Protein AF-V7B3C8-F1 (afdb_monomer_lite)

Sequence (127 aa):
MIVEQKEKAIKWHSDATLFNHFKATLDATELNHFKKKIKAKKIMTKLHKSVLIVLALFALFSQTYGEIKFCPKDMVFDGQCPLGTSGMSCFREFLARLGASAMPMNCRCNNAGSNKRKCTCQVVCSE

Radius of gyration: 32.68 Å; chains: 1; bounding box: 68×42×79 Å

Foldseek 3Di:
DPPDDPPPPPDDDDDPVVVVVVVVVDDPVVVVVVVVVVVVVVVVVVVVVVVVVVVVVVVVVVVVDDDFDWDKDKDKDFAAQDPPPFFPVVVVVCCVVPNCQQVWAPWGWDDPDDRMIMIITTTGDDD

Organism: Phaseolus vulgaris (NCBI:txid3885)

pLDDT: mean 74.6, std 19.35, range [34.41, 96.0]

Secondary structure (DSSP, 8-state):
--SS-SS--S---S-HHHHHHHTTSS-HHHHHHHHHHHHHHHHHHHHHHHHHHHHHHHHHHHHH-----EEEEEEEEES-PPTT-TTHHHHHHHHHHH-GGG--EEEEEEE-STTEEEEEEEEEPP-

Structure (mmCIF, N/CA/C/O backbone):
data_AF-V7B3C8-F1
#
_entry.id   AF-V7B3C8-F1
#
loop_
_atom_site.group_PDB
_atom_site.id
_atom_site.type_symbol
_atom_site.label_atom_id
_atom_site.label_alt_id
_atom_site.label_comp_id
_atom_site.label_asym_id
_atom_site.label_entity_id
_atom_site.label_seq_id
_atom_site.pdbx_PDB_ins_code
_atom_site.Cartn_x
_atom_site.Cartn_y
_atom_site.Cartn_z
_atom_site.occupancy
_atom_site.B_iso_or_equiv
_atom_site.auth_seq_id
_atom_site.auth_comp_id
_atom_site.auth_asym_id
_atom_site.auth_atom_id
_atom_site.pdbx_PDB_model_num
ATOM 1 N N . MET A 1 1 ? 50.050 1.882 -50.204 1.00 42.00 1 MET A N 1
ATOM 2 C CA . MET A 1 1 ? 48.993 1.068 -50.853 1.00 42.00 1 MET A CA 1
ATOM 3 C C . MET A 1 1 ? 47.982 0.564 -49.818 1.00 42.00 1 MET A C 1
ATOM 5 O O . MET A 1 1 ? 47.804 -0.632 -49.651 1.00 42.00 1 MET A O 1
ATOM 9 N N . ILE A 1 2 ? 47.340 1.477 -49.081 1.00 39.47 2 ILE A N 1
ATOM 10 C CA . ILE A 1 2 ? 46.319 1.169 -48.058 1.00 39.47 2 ILE A CA 1
ATOM 11 C C . ILE A 1 2 ? 45.174 2.179 -48.232 1.00 39.47 2 ILE A C 1
ATOM 13 O O . ILE A 1 2 ? 44.802 2.874 -47.301 1.00 39.47 2 ILE A O 1
ATOM 17 N N . VAL A 1 3 ? 44.681 2.358 -49.459 1.00 41.72 3 VAL A N 1
ATOM 18 C CA . VAL A 1 3 ? 43.515 3.208 -49.754 1.00 41.72 3 VAL A CA 1
ATOM 19 C C . VAL A 1 3 ? 42.853 2.684 -51.033 1.00 41.72 3 VAL A C 1
ATOM 21 O O . VAL A 1 3 ? 42.980 3.332 -52.052 1.00 41.72 3 VAL A O 1
ATOM 24 N N . GLU A 1 4 ? 42.232 1.491 -51.032 1.00 42.66 4 GLU A N 1
ATOM 25 C CA . GLU A 1 4 ? 41.241 1.155 -52.090 1.00 42.66 4 GLU A CA 1
ATOM 26 C C . GLU A 1 4 ? 40.403 -0.129 -51.881 1.00 42.66 4 GLU A C 1
ATOM 28 O O . GLU A 1 4 ? 40.109 -0.837 -52.835 1.00 42.66 4 GLU A O 1
ATOM 33 N N . GLN A 1 5 ? 40.004 -0.514 -50.662 1.00 38.25 5 GLN A N 1
ATOM 34 C CA . GLN A 1 5 ? 39.135 -1.710 -50.510 1.00 38.25 5 GLN A CA 1
ATOM 35 C C . GLN A 1 5 ? 37.969 -1.538 -49.526 1.00 38.25 5 GLN A C 1
ATOM 37 O O . GLN A 1 5 ? 37.446 -2.514 -48.995 1.00 38.25 5 GLN A O 1
ATOM 42 N N . LYS A 1 6 ? 37.524 -0.299 -49.268 1.00 42.22 6 LYS A N 1
ATOM 43 C CA . LYS A 1 6 ? 36.424 -0.021 -48.321 1.00 42.22 6 LYS A CA 1
ATOM 44 C C . LYS A 1 6 ? 35.031 0.149 -48.941 1.00 42.22 6 LYS A C 1
ATOM 46 O O . LYS A 1 6 ? 34.087 0.368 -48.192 1.00 42.22 6 LYS A O 1
ATOM 51 N N . GLU A 1 7 ? 34.857 -0.040 -50.250 1.00 37.09 7 GLU A N 1
ATOM 52 C CA . GLU A 1 7 ? 33.599 0.338 -50.927 1.00 37.09 7 GLU A CA 1
ATOM 53 C C . GLU A 1 7 ? 32.792 -0.787 -51.598 1.00 37.09 7 GLU A C 1
ATOM 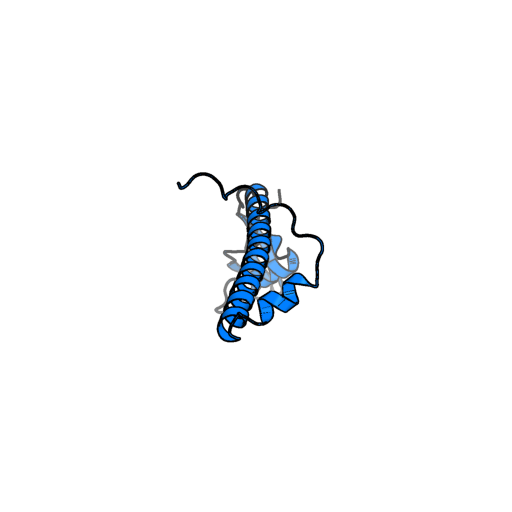55 O O . GLU A 1 7 ? 31.843 -0.512 -52.323 1.00 37.09 7 GLU A O 1
ATOM 60 N N . LYS A 1 8 ? 33.069 -2.068 -51.321 1.00 39.53 8 LYS A N 1
ATOM 61 C CA . LYS A 1 8 ? 32.274 -3.189 -51.883 1.00 39.53 8 LYS A CA 1
ATOM 62 C C . LYS A 1 8 ? 31.568 -4.063 -50.842 1.00 39.53 8 LYS A C 1
ATOM 64 O O . LYS A 1 8 ? 31.280 -5.228 -51.091 1.00 39.53 8 LYS A O 1
ATOM 69 N N . ALA A 1 9 ? 31.255 -3.502 -49.673 1.00 39.09 9 ALA A N 1
ATOM 70 C CA . ALA A 1 9 ? 30.458 -4.179 -48.641 1.00 39.09 9 ALA A CA 1
ATOM 71 C C . ALA A 1 9 ? 28.950 -3.860 -48.718 1.00 39.09 9 ALA A C 1
ATOM 73 O O . ALA A 1 9 ? 28.192 -4.234 -47.823 1.00 39.09 9 ALA A O 1
ATOM 74 N N . ILE A 1 10 ? 28.503 -3.181 -49.778 1.00 46.81 10 ILE A N 1
ATOM 75 C CA . ILE A 1 10 ? 27.087 -2.967 -50.076 1.00 46.81 10 ILE A CA 1
ATOM 76 C C . ILE A 1 10 ? 26.750 -3.837 -51.286 1.00 46.81 10 ILE A C 1
ATOM 78 O O . ILE A 1 10 ? 27.353 -3.678 -52.343 1.00 46.81 10 ILE A O 1
ATOM 82 N N . LYS A 1 11 ? 25.749 -4.709 -51.105 1.00 41.44 11 LYS A N 1
ATOM 83 C CA . LYS A 1 11 ? 25.090 -5.565 -52.108 1.00 41.44 11 LYS A CA 1
ATOM 84 C C . LYS A 1 11 ? 25.625 -7.000 -52.218 1.00 41.44 11 LYS A C 1
ATOM 86 O O . LYS A 1 11 ? 26.196 -7.399 -53.220 1.00 41.44 11 LYS A O 1
ATOM 91 N N . TRP A 1 12 ? 25.303 -7.810 -51.209 1.00 34.41 12 TRP A N 1
ATOM 92 C CA . TRP A 1 12 ? 25.164 -9.263 -51.371 1.00 34.41 12 TRP A CA 1
ATOM 93 C C . TRP A 1 12 ? 23.716 -9.665 -51.075 1.00 34.41 12 TRP A C 1
ATOM 95 O O . TRP A 1 12 ? 23.381 -10.142 -49.994 1.00 34.41 12 TRP A O 1
ATOM 105 N N . HIS A 1 13 ? 22.845 -9.414 -52.050 1.00 43.44 13 HIS A N 1
ATOM 106 C CA . HIS A 1 13 ? 21.596 -10.147 -52.227 1.00 43.44 13 HIS A CA 1
ATOM 107 C C . HIS A 1 13 ? 21.708 -10.823 -53.600 1.00 43.44 13 HIS A C 1
ATOM 109 O O . HIS A 1 13 ? 22.010 -10.134 -54.571 1.00 43.44 13 HIS A O 1
ATOM 115 N N . SER A 1 14 ? 21.473 -12.138 -53.629 1.00 47.06 14 SER A N 1
ATOM 116 C CA . SER A 1 14 ? 21.666 -13.093 -54.740 1.00 47.06 14 SER A CA 1
ATOM 117 C C . SER A 1 14 ? 23.091 -13.606 -54.941 1.00 47.06 14 SER A C 1
ATOM 119 O O . SER A 1 14 ? 23.896 -12.984 -55.612 1.00 47.06 14 SER A O 1
ATOM 121 N N . ASP A 1 15 ? 23.392 -14.754 -54.327 1.00 38.78 15 ASP A N 1
ATOM 122 C CA . ASP A 1 15 ? 23.678 -15.996 -55.066 1.00 38.78 15 ASP A CA 1
ATOM 123 C C . ASP A 1 15 ? 23.987 -17.134 -54.079 1.00 38.78 15 ASP A C 1
ATOM 125 O O . ASP 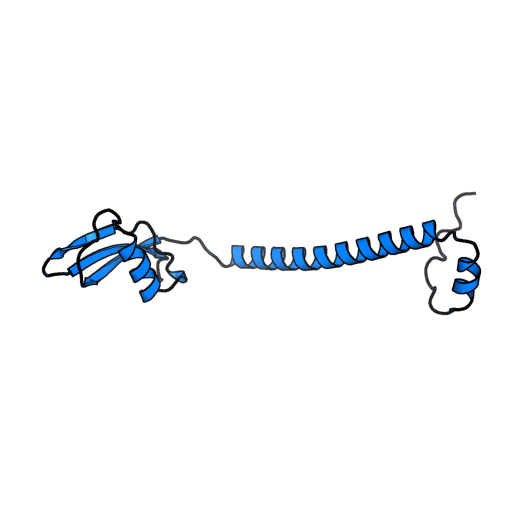A 1 15 ? 24.999 -17.138 -53.377 1.00 38.78 15 ASP A O 1
ATOM 129 N N . ALA A 1 16 ? 23.098 -18.131 -54.009 1.00 48.59 16 ALA A N 1
ATOM 130 C CA . ALA A 1 16 ? 23.242 -19.302 -53.133 1.00 48.59 16 ALA A CA 1
ATOM 131 C C . ALA A 1 16 ? 24.431 -20.210 -53.522 1.00 48.59 16 ALA A C 1
ATOM 133 O O . ALA A 1 16 ? 24.821 -21.101 -52.768 1.00 48.59 16 ALA A O 1
ATOM 134 N N . THR A 1 17 ? 25.031 -19.968 -54.687 1.00 49.84 17 THR A N 1
ATOM 135 C CA . THR A 1 17 ? 26.068 -20.804 -55.297 1.00 49.84 17 THR A CA 1
ATOM 136 C C . THR A 1 17 ? 27.472 -20.479 -54.774 1.00 49.84 17 THR A C 1
ATOM 138 O O . THR A 1 17 ? 28.286 -21.386 -54.609 1.00 49.84 17 THR A O 1
ATOM 141 N N . LEU A 1 18 ? 27.750 -19.221 -54.401 1.00 46.62 18 LEU A N 1
ATOM 142 C CA . LEU A 1 18 ? 29.055 -18.818 -53.848 1.00 46.62 18 LEU A CA 1
ATOM 143 C C . LEU A 1 18 ? 29.238 -19.279 -52.388 1.00 46.62 18 LEU A C 1
ATOM 145 O O . LEU A 1 18 ? 30.348 -19.576 -51.945 1.00 46.62 18 LEU A O 1
ATOM 149 N N . PHE A 1 19 ? 28.131 -19.407 -51.651 1.00 46.78 19 PHE A N 1
ATOM 150 C CA . PHE A 1 19 ? 28.120 -19.867 -50.260 1.00 46.78 19 PHE A CA 1
ATOM 151 C C . PHE A 1 19 ? 28.571 -21.331 -50.126 1.00 46.78 19 PHE A C 1
ATOM 153 O O . PHE A 1 19 ? 29.237 -21.693 -49.157 1.00 46.78 19 PHE A O 1
ATOM 160 N N . ASN A 1 20 ? 28.255 -22.171 -51.119 1.00 47.16 20 ASN A N 1
ATOM 161 C CA . ASN A 1 20 ? 28.633 -23.585 -51.121 1.00 47.16 20 ASN A CA 1
ATOM 162 C C . ASN A 1 20 ? 30.122 -23.798 -51.427 1.00 47.16 20 ASN A C 1
ATOM 164 O O . ASN A 1 20 ? 30.714 -24.724 -50.880 1.00 47.16 20 ASN A O 1
ATOM 168 N N . HIS A 1 21 ? 30.746 -22.915 -52.214 1.00 46.22 21 HIS A N 1
ATOM 169 C CA . HIS A 1 21 ? 32.179 -22.995 -52.509 1.00 46.22 21 HIS A CA 1
ATOM 170 C C . HIS A 1 21 ? 33.042 -22.485 -51.339 1.00 46.22 21 HIS A C 1
ATOM 172 O O . HIS A 1 21 ? 34.083 -23.059 -51.041 1.00 46.22 21 HIS A O 1
ATOM 178 N N . PHE A 1 22 ? 32.578 -21.465 -50.606 1.00 45.41 22 PHE A N 1
ATOM 179 C CA . PHE A 1 22 ? 33.262 -20.962 -49.403 1.00 45.41 22 PHE A CA 1
ATOM 180 C C . PHE A 1 22 ? 33.163 -21.926 -48.204 1.00 45.41 22 PHE A C 1
ATOM 182 O O . PHE A 1 22 ? 34.026 -21.942 -47.327 1.00 45.41 22 PHE A O 1
ATOM 189 N N . LYS A 1 23 ? 32.120 -22.768 -48.169 1.00 46.59 23 LYS A N 1
ATOM 190 C CA . LYS A 1 23 ? 31.903 -23.787 -47.129 1.00 46.59 23 LYS A CA 1
ATOM 191 C C . LYS A 1 23 ? 32.939 -24.919 -47.164 1.00 46.59 23 LYS A C 1
ATOM 193 O O . LYS A 1 23 ? 33.123 -25.580 -46.149 1.00 46.59 23 LYS A O 1
ATOM 198 N N . ALA A 1 24 ? 33.619 -25.124 -48.293 1.00 49.12 24 ALA A N 1
ATOM 199 C CA . ALA A 1 24 ? 34.633 -26.166 -48.459 1.00 49.12 24 ALA A CA 1
ATOM 200 C C . ALA A 1 24 ? 36.026 -25.781 -47.913 1.00 49.12 24 ALA A C 1
ATOM 202 O O . ALA A 1 24 ? 36.913 -26.627 -47.876 1.00 49.12 24 ALA A O 1
ATOM 203 N N . THR A 1 25 ? 36.231 -24.532 -47.475 1.00 52.56 25 THR A N 1
ATOM 204 C CA . THR A 1 25 ? 37.541 -24.018 -47.009 1.00 52.56 25 THR A CA 1
ATOM 205 C C . THR A 1 25 ? 37.522 -23.560 -45.543 1.00 52.56 25 THR A C 1
ATOM 207 O O . THR A 1 25 ? 38.534 -23.111 -45.016 1.00 52.56 25 THR A O 1
ATOM 210 N N . LEU A 1 26 ? 36.381 -23.675 -44.860 1.00 54.00 26 LEU A N 1
ATOM 211 C CA . LEU A 1 26 ? 36.217 -23.286 -43.458 1.00 54.00 26 LEU A CA 1
ATOM 212 C C . LEU A 1 26 ? 36.012 -24.533 -42.596 1.00 54.00 26 LEU A C 1
ATOM 214 O O . LEU A 1 26 ? 34.984 -25.202 -42.697 1.00 54.00 26 LEU A O 1
ATOM 218 N N . ASP A 1 27 ? 36.990 -24.819 -41.738 1.00 59.94 27 ASP A N 1
ATOM 219 C CA . ASP A 1 27 ? 36.915 -25.854 -40.706 1.00 59.94 27 ASP A CA 1
ATOM 220 C C . ASP A 1 27 ? 35.622 -25.695 -39.872 1.00 59.94 27 ASP A C 1
ATOM 222 O O . ASP A 1 27 ? 35.180 -24.575 -39.579 1.00 59.94 27 ASP A O 1
ATOM 226 N N . ALA A 1 28 ? 34.994 -26.811 -39.478 1.00 59.16 28 ALA A N 1
ATOM 227 C CA . ALA A 1 28 ? 33.738 -26.831 -38.716 1.00 59.16 28 ALA A CA 1
ATOM 228 C C . ALA A 1 28 ? 33.803 -25.977 -37.429 1.00 59.16 28 ALA A C 1
ATOM 230 O O . ALA A 1 28 ? 32.778 -25.477 -36.947 1.00 59.16 28 ALA A O 1
ATOM 231 N N . THR A 1 29 ? 35.010 -25.764 -36.905 1.00 56.69 29 THR A N 1
ATOM 232 C CA . THR A 1 29 ? 35.315 -24.928 -35.740 1.00 56.69 29 THR A CA 1
ATOM 233 C C . THR A 1 29 ? 35.004 -23.439 -35.975 1.00 56.69 29 THR A C 1
ATOM 235 O O . THR A 1 29 ? 34.337 -22.806 -35.148 1.00 56.69 29 THR A O 1
ATOM 238 N N . GLU A 1 30 ? 35.368 -22.891 -37.137 1.00 57.41 30 GLU A N 1
ATOM 239 C CA . GLU A 1 30 ? 35.143 -21.480 -37.493 1.00 57.41 30 GLU A CA 1
ATOM 240 C C . GLU A 1 30 ? 33.651 -21.185 -37.734 1.00 57.41 30 GLU A C 1
ATOM 242 O O . GLU A 1 30 ? 33.122 -20.152 -37.308 1.00 57.41 30 GLU A O 1
ATOM 247 N N . LEU A 1 31 ? 32.917 -22.137 -38.326 1.00 58.84 31 LEU A N 1
ATOM 248 C CA . LEU A 1 31 ? 31.472 -22.021 -38.558 1.00 58.84 31 LEU A CA 1
ATOM 249 C C . LEU A 1 31 ? 30.676 -21.991 -37.240 1.00 58.84 31 LEU A C 1
ATOM 251 O O . LEU A 1 31 ? 29.721 -21.219 -37.090 1.00 58.84 31 LEU A O 1
ATOM 255 N N . ASN A 1 32 ? 31.069 -22.818 -36.268 1.00 65.06 32 ASN A N 1
ATOM 256 C CA . ASN A 1 32 ? 30.451 -22.849 -34.943 1.00 65.06 32 ASN A CA 1
ATOM 257 C C . ASN A 1 32 ? 30.739 -21.562 -34.158 1.00 65.06 32 ASN A C 1
ATOM 259 O O . ASN A 1 32 ? 29.835 -21.014 -33.517 1.00 65.06 32 ASN A O 1
ATOM 263 N N . HIS A 1 33 ? 31.955 -21.023 -34.271 1.00 65.88 33 HIS A N 1
ATOM 264 C CA . HIS A 1 33 ? 32.328 -19.742 -33.678 1.00 65.88 33 HI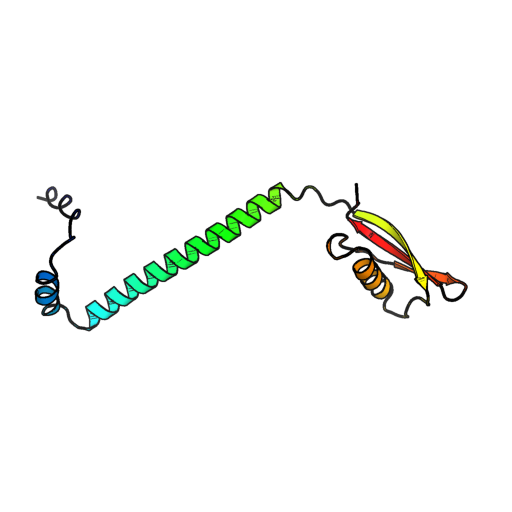S A CA 1
ATOM 265 C C . HIS A 1 33 ? 31.529 -18.569 -34.281 1.00 65.88 33 HIS A C 1
ATOM 267 O O . HIS A 1 33 ? 30.986 -17.736 -33.544 1.00 65.88 33 HIS A O 1
ATOM 273 N N . PHE A 1 34 ? 31.341 -18.544 -35.604 1.00 62.31 34 PHE A N 1
ATOM 274 C CA . PHE A 1 34 ? 30.562 -17.503 -36.281 1.00 62.31 34 PHE A CA 1
ATOM 275 C C . PHE A 1 34 ? 29.063 -17.570 -35.937 1.00 62.31 34 PHE A C 1
ATOM 277 O O . PHE A 1 34 ? 28.448 -16.553 -35.599 1.00 62.31 34 PHE A O 1
ATOM 284 N N . LYS A 1 35 ? 28.471 -18.776 -35.910 1.00 67.62 35 LYS A N 1
ATOM 285 C CA . LYS A 1 35 ? 27.086 -18.989 -35.444 1.00 67.62 35 LYS A CA 1
ATOM 286 C C . LYS A 1 35 ? 26.899 -18.554 -33.989 1.00 67.62 35 LYS A C 1
ATOM 288 O O . LYS A 1 35 ? 25.883 -17.933 -33.667 1.00 67.62 35 LYS A O 1
ATOM 293 N N . LYS A 1 36 ? 27.882 -18.818 -33.118 1.00 70.56 36 LYS A N 1
ATOM 294 C CA . LYS A 1 36 ? 27.875 -18.378 -31.713 1.00 70.56 36 LYS A CA 1
ATOM 295 C C . LYS A 1 36 ? 27.885 -16.849 -31.607 1.00 70.56 36 LYS A C 1
ATOM 297 O O . LYS A 1 36 ? 27.072 -16.303 -30.862 1.00 70.56 36 LYS A O 1
ATOM 302 N N . LYS A 1 37 ? 28.702 -16.151 -32.410 1.00 65.31 37 LYS A N 1
ATOM 303 C CA . LYS A 1 37 ? 28.714 -14.675 -32.486 1.00 65.31 37 LYS A CA 1
ATOM 304 C C . LYS A 1 37 ? 27.382 -14.095 -32.970 1.00 65.31 37 LYS A C 1
ATOM 306 O O . LYS A 1 37 ? 26.878 -13.158 -32.355 1.00 65.31 37 LYS A O 1
ATOM 311 N N . ILE A 1 38 ? 26.770 -14.661 -34.014 1.00 65.50 38 ILE A N 1
ATOM 312 C CA . ILE A 1 38 ? 25.464 -14.200 -34.528 1.00 65.50 38 ILE A CA 1
ATOM 313 C C . ILE A 1 38 ? 24.354 -14.428 -33.491 1.00 65.50 38 ILE A C 1
ATOM 315 O O . ILE A 1 38 ? 23.551 -13.528 -33.236 1.00 65.50 38 ILE A O 1
ATOM 319 N N . LYS A 1 39 ? 24.329 -15.604 -32.848 1.00 65.38 39 LYS A N 1
ATOM 320 C CA . LYS A 1 39 ? 23.357 -15.929 -31.793 1.00 65.38 39 LYS A CA 1
ATOM 321 C C . LYS A 1 39 ? 23.505 -14.985 -30.596 1.00 65.38 39 LYS A C 1
ATOM 323 O O . LYS A 1 39 ? 22.502 -14.444 -30.140 1.00 65.38 39 LYS A O 1
ATOM 328 N N . ALA A 1 40 ? 24.734 -14.706 -30.157 1.00 61.56 40 ALA A N 1
ATOM 329 C CA . ALA A 1 40 ? 25.013 -13.739 -29.096 1.00 61.56 40 ALA A CA 1
ATOM 330 C C . ALA A 1 40 ? 24.576 -12.311 -29.476 1.00 61.56 40 ALA A C 1
ATOM 332 O O . ALA A 1 40 ? 23.914 -11.647 -28.684 1.00 61.56 40 ALA A O 1
ATOM 333 N N . LYS A 1 41 ? 24.844 -11.861 -30.710 1.00 60.62 41 LYS A N 1
ATOM 334 C CA . LYS A 1 41 ? 24.437 -10.533 -31.211 1.00 60.62 41 LYS A CA 1
ATOM 335 C C . LYS A 1 41 ? 22.908 -10.385 -31.306 1.00 60.62 41 LYS A C 1
ATOM 337 O O . LYS A 1 41 ? 22.358 -9.328 -30.995 1.00 60.62 41 LYS A O 1
ATOM 342 N N . LYS A 1 42 ? 22.198 -11.462 -31.665 1.00 61.47 42 LYS A N 1
ATOM 343 C CA . LYS A 1 42 ? 20.723 -11.528 -31.680 1.00 61.47 42 LYS A CA 1
ATOM 344 C C . LYS A 1 42 ? 20.120 -11.525 -30.269 1.00 61.47 42 LYS A C 1
ATOM 346 O O . LYS A 1 42 ? 19.099 -10.882 -30.045 1.00 61.47 42 LYS A O 1
ATOM 351 N N . ILE A 1 43 ? 20.750 -12.207 -29.310 1.00 62.53 43 ILE A N 1
ATOM 352 C CA . ILE A 1 43 ? 20.330 -12.188 -27.898 1.00 62.53 43 ILE A CA 1
ATOM 353 C C . ILE A 1 43 ? 20.560 -10.796 -27.297 1.00 62.53 43 ILE A C 1
ATOM 355 O O . ILE A 1 43 ? 19.652 -10.243 -26.688 1.00 62.53 43 ILE A O 1
ATOM 359 N N . MET A 1 44 ? 21.723 -10.194 -27.550 1.00 60.47 44 MET A N 1
ATOM 360 C CA . MET A 1 44 ? 22.094 -8.863 -27.064 1.00 60.47 44 MET A CA 1
ATOM 361 C C . MET A 1 44 ? 21.142 -7.771 -27.574 1.00 60.47 44 MET A C 1
ATOM 363 O O . MET A 1 44 ? 20.697 -6.933 -26.800 1.00 60.47 44 MET A O 1
ATOM 367 N N . THR A 1 45 ? 20.746 -7.816 -28.849 1.00 61.25 45 THR A N 1
ATOM 368 C CA . THR A 1 45 ? 19.765 -6.869 -29.417 1.00 61.25 45 THR A CA 1
ATOM 369 C C . THR A 1 45 ? 18.337 -7.104 -28.918 1.00 61.25 45 THR A C 1
ATOM 371 O O . THR A 1 45 ? 17.595 -6.138 -28.744 1.00 61.25 45 THR A O 1
ATOM 374 N N . LYS A 1 46 ? 17.943 -8.355 -28.642 1.00 63.97 46 LYS A N 1
ATOM 375 C CA . LYS A 1 46 ? 16.641 -8.673 -28.031 1.00 63.97 46 LYS A CA 1
ATOM 376 C C . LYS A 1 46 ? 16.565 -8.176 -26.582 1.00 63.97 46 LYS A C 1
ATOM 378 O O . LYS A 1 46 ? 15.557 -7.587 -26.208 1.00 63.97 46 LYS A O 1
ATOM 383 N N . LEU A 1 47 ? 17.637 -8.365 -25.810 1.00 66.31 47 LEU A N 1
ATOM 384 C CA . LEU A 1 47 ? 17.740 -7.915 -24.419 1.00 66.31 47 LEU A CA 1
ATOM 385 C C . LEU A 1 47 ? 17.807 -6.384 -24.325 1.00 66.31 47 LEU A C 1
ATOM 387 O O . LEU A 1 47 ? 17.149 -5.782 -23.485 1.00 66.31 47 LEU A O 1
ATOM 391 N N . HIS A 1 48 ? 18.540 -5.742 -25.238 1.00 77.19 48 HIS A N 1
ATOM 392 C CA . HIS A 1 48 ? 18.650 -4.286 -25.281 1.00 77.19 48 HIS A CA 1
ATOM 393 C C . HIS A 1 48 ? 17.296 -3.621 -25.558 1.00 77.19 48 HIS A C 1
ATOM 395 O O . HIS A 1 48 ? 16.923 -2.680 -24.865 1.00 77.19 48 HIS A O 1
ATOM 401 N N . LYS A 1 49 ? 16.508 -4.151 -26.505 1.00 79.94 49 LYS A N 1
ATOM 402 C CA . LYS A 1 49 ? 15.163 -3.627 -26.790 1.00 79.94 49 LYS A CA 1
ATOM 403 C C . LYS A 1 49 ? 14.216 -3.750 -25.594 1.00 79.94 49 LYS A C 1
ATOM 405 O O . LYS A 1 49 ? 13.507 -2.793 -25.309 1.00 79.94 49 LYS A O 1
ATOM 410 N N . SER A 1 50 ? 14.210 -4.880 -24.880 1.00 82.75 50 SER A N 1
ATOM 411 C CA . SER A 1 50 ? 13.362 -5.022 -23.687 1.00 82.75 50 SER A CA 1
ATOM 412 C C . SER A 1 50 ? 13.789 -4.083 -22.559 1.00 82.75 50 SER A C 1
ATOM 414 O O . SER A 1 50 ? 12.937 -3.485 -21.914 1.00 82.75 50 SER A O 1
ATOM 416 N N . VAL A 1 51 ? 15.099 -3.911 -22.353 1.00 86.25 51 VAL A N 1
ATOM 417 C CA . VAL A 1 51 ? 15.637 -3.001 -21.330 1.00 86.25 51 VAL A CA 1
ATOM 418 C C . VAL A 1 51 ? 15.270 -1.547 -21.636 1.00 86.25 51 VAL A C 1
ATOM 420 O O . VAL A 1 51 ? 14.817 -0.841 -20.740 1.00 86.25 51 VAL A O 1
ATOM 423 N N . LEU A 1 52 ? 15.377 -1.118 -22.899 1.00 85.88 52 LEU A N 1
ATOM 424 C CA . LEU A 1 52 ? 14.983 0.232 -23.321 1.00 85.88 52 LEU A CA 1
ATOM 425 C C . LEU A 1 52 ? 13.494 0.512 -23.074 1.00 85.88 52 LEU A C 1
ATOM 427 O O . LEU A 1 52 ? 13.152 1.601 -22.624 1.00 85.88 52 LEU A O 1
ATOM 431 N N . ILE A 1 53 ? 12.617 -0.466 -23.322 1.00 89.44 53 ILE A N 1
ATOM 432 C CA . ILE A 1 53 ? 11.173 -0.314 -23.084 1.00 89.44 53 ILE A CA 1
ATOM 433 C C . ILE A 1 53 ? 10.878 -0.153 -21.586 1.00 89.44 53 ILE A C 1
ATOM 435 O O . ILE A 1 53 ? 10.125 0.739 -21.209 1.00 89.44 53 ILE A O 1
ATOM 439 N N . VAL A 1 54 ? 11.490 -0.971 -20.723 1.00 87.38 54 VAL A N 1
ATOM 440 C CA . VAL A 1 54 ? 11.293 -0.873 -19.265 1.00 87.38 54 VAL A CA 1
ATOM 441 C C . VAL A 1 54 ? 11.805 0.467 -18.723 1.00 87.38 54 VAL A C 1
ATOM 443 O O . VAL A 1 54 ? 11.118 1.103 -17.928 1.00 87.38 54 VAL A O 1
ATOM 446 N N . LEU A 1 55 ? 12.969 0.930 -19.194 1.00 85.69 55 LEU A N 1
ATOM 447 C CA . LEU A 1 55 ? 13.525 2.241 -18.837 1.00 85.69 55 LEU A CA 1
ATOM 448 C C . LEU A 1 55 ? 12.621 3.396 -19.278 1.00 85.69 55 LEU A C 1
ATOM 450 O O . LEU A 1 55 ? 12.379 4.311 -18.494 1.00 85.69 55 LEU A O 1
ATOM 454 N N . ALA A 1 56 ? 12.097 3.343 -20.506 1.00 87.06 56 ALA A N 1
ATOM 455 C CA . ALA A 1 56 ? 11.190 4.364 -21.019 1.00 87.06 56 ALA A CA 1
ATOM 456 C C . ALA A 1 56 ? 9.898 4.438 -20.190 1.00 87.06 56 ALA A C 1
ATOM 458 O O . ALA A 1 56 ? 9.483 5.526 -19.799 1.00 87.06 56 ALA A O 1
ATOM 459 N N . LEU A 1 57 ? 9.303 3.288 -19.858 1.00 85.69 57 LEU A N 1
ATOM 460 C CA . LEU A 1 57 ? 8.123 3.226 -18.995 1.00 85.69 57 LEU A CA 1
ATOM 461 C C . LEU A 1 57 ? 8.412 3.824 -17.615 1.00 85.69 57 LEU A C 1
ATOM 463 O O . LEU A 1 57 ? 7.665 4.681 -17.155 1.00 85.69 57 LEU A O 1
ATOM 467 N N . PHE A 1 58 ? 9.518 3.434 -16.976 1.00 82.56 58 PHE A N 1
ATOM 468 C CA . PHE A 1 58 ? 9.881 3.938 -15.651 1.00 82.56 58 PHE A CA 1
ATOM 469 C C . PHE A 1 58 ? 10.091 5.462 -15.634 1.00 82.56 58 PHE A C 1
ATOM 471 O O . PHE A 1 58 ? 9.640 6.136 -14.706 1.00 82.56 58 PHE A O 1
ATOM 478 N N . ALA A 1 59 ? 10.719 6.016 -16.677 1.00 83.69 59 ALA A N 1
ATOM 479 C CA . ALA A 1 59 ? 10.928 7.455 -16.819 1.00 83.69 59 ALA A CA 1
ATOM 480 C C . ALA A 1 59 ? 9.605 8.226 -16.970 1.00 83.69 59 ALA A C 1
ATOM 482 O O . ALA A 1 59 ? 9.428 9.253 -16.317 1.00 83.69 59 ALA A O 1
ATOM 483 N N . LEU A 1 60 ? 8.662 7.713 -17.773 1.00 81.44 60 LEU A N 1
ATOM 484 C CA . LEU A 1 60 ? 7.326 8.308 -17.905 1.00 81.44 60 LEU A CA 1
ATOM 485 C C . LEU A 1 60 ? 6.565 8.266 -16.578 1.00 81.44 60 LEU A C 1
ATOM 487 O O . LEU A 1 60 ? 6.026 9.280 -16.145 1.00 81.44 60 LEU A O 1
ATOM 491 N N . PHE A 1 61 ? 6.564 7.111 -15.910 1.00 77.44 61 PHE A N 1
ATOM 492 C CA . PHE A 1 61 ? 5.895 6.953 -14.623 1.00 77.44 61 PHE A CA 1
ATOM 493 C C . PHE A 1 61 ? 6.446 7.936 -13.588 1.00 77.44 61 PHE A C 1
ATOM 495 O O . PHE A 1 61 ? 5.677 8.658 -12.956 1.00 77.44 61 PHE A O 1
ATOM 502 N N . SER A 1 62 ? 7.771 8.050 -13.486 1.00 72.69 62 SER A N 1
ATOM 503 C CA . SER A 1 62 ? 8.433 8.963 -12.545 1.00 72.69 62 SER A CA 1
ATOM 504 C C . SER A 1 62 ? 8.034 10.432 -12.737 1.00 72.69 62 SER A C 1
ATOM 506 O O . SER A 1 62 ? 8.013 11.176 -11.768 1.00 72.69 62 SER A O 1
ATOM 508 N N . GLN A 1 63 ? 7.699 10.855 -13.961 1.00 66.06 63 GLN A N 1
ATOM 509 C CA . GLN A 1 63 ? 7.228 12.220 -14.233 1.00 66.06 63 GLN A CA 1
ATOM 510 C C . GLN A 1 63 ? 5.747 12.422 -13.888 1.00 66.06 63 GLN A C 1
ATOM 512 O O . GLN A 1 63 ? 5.344 13.530 -13.552 1.00 66.06 63 GLN A O 1
ATOM 517 N N . THR A 1 64 ? 4.933 11.367 -13.976 1.00 65.75 64 THR A N 1
ATOM 518 C CA . THR A 1 64 ? 3.494 11.433 -13.671 1.00 65.75 64 THR A CA 1
ATOM 519 C C . THR A 1 64 ? 3.175 11.317 -12.182 1.00 65.75 64 THR A C 1
ATOM 521 O O . THR A 1 64 ? 2.167 11.857 -11.732 1.00 65.75 64 THR A O 1
ATOM 524 N N . TYR A 1 65 ? 4.013 10.627 -11.404 1.00 67.56 65 TYR A N 1
ATOM 525 C CA . TYR A 1 65 ? 3.832 10.514 -9.959 1.00 67.56 65 TYR A CA 1
ATOM 526 C C . TYR A 1 65 ? 4.430 11.754 -9.280 1.00 67.56 65 TYR A C 1
ATOM 528 O O . TYR A 1 65 ? 5.634 11.828 -9.052 1.00 67.56 65 TYR A O 1
ATOM 536 N N . GLY A 1 66 ? 3.581 12.745 -8.987 1.00 71.38 66 GLY A N 1
ATOM 537 C CA . GLY A 1 66 ? 3.937 13.884 -8.135 1.00 71.38 66 GLY A CA 1
ATOM 538 C C . GLY A 1 66 ? 4.302 13.462 -6.703 1.00 71.38 66 GLY A C 1
ATOM 539 O O . GLY A 1 66 ? 4.263 12.282 -6.350 1.00 71.38 66 GLY A O 1
ATOM 540 N N . GLU A 1 67 ? 4.658 14.429 -5.854 1.00 79.12 67 GLU A N 1
ATOM 541 C CA . GLU A 1 67 ? 5.022 14.157 -4.458 1.00 79.12 67 GLU A CA 1
ATOM 542 C C . GLU A 1 67 ? 3.853 13.507 -3.696 1.00 79.12 67 GLU A C 1
ATOM 544 O O . GLU A 1 67 ? 2.785 14.102 -3.532 1.00 79.12 67 GLU A O 1
ATOM 549 N N . ILE A 1 68 ? 4.052 12.268 -3.233 1.00 83.81 68 ILE A N 1
ATOM 550 C CA . ILE A 1 68 ? 3.034 11.516 -2.495 1.00 83.81 68 ILE A CA 1
ATOM 551 C C . ILE A 1 68 ? 2.896 12.124 -1.098 1.00 83.81 68 ILE A C 1
ATOM 553 O O . ILE A 1 68 ? 3.813 12.040 -0.279 1.00 83.81 68 ILE A O 1
ATOM 557 N N . LYS A 1 69 ? 1.727 12.698 -0.808 1.00 90.00 69 LYS A N 1
ATOM 558 C CA . LYS A 1 69 ? 1.390 13.224 0.519 1.00 90.00 69 LYS A CA 1
ATOM 559 C C . LYS A 1 69 ? 0.598 12.204 1.319 1.00 90.00 69 LYS A C 1
ATOM 561 O O . LYS A 1 69 ? -0.328 11.581 0.803 1.00 90.00 69 LYS A O 1
ATOM 566 N N . PHE A 1 70 ? 0.939 12.087 2.599 1.00 92.75 70 PHE A N 1
ATOM 567 C CA . PHE A 1 70 ? 0.258 11.207 3.538 1.00 92.75 70 PHE A CA 1
ATOM 568 C C . PHE A 1 70 ? -0.615 12.007 4.505 1.00 92.75 70 PHE A C 1
ATOM 570 O O . PHE A 1 70 ? -0.138 12.912 5.187 1.00 92.75 70 PHE A O 1
ATOM 577 N N . CYS A 1 71 ? -1.891 11.639 4.585 1.00 93.94 71 CYS A N 1
ATOM 578 C CA . CYS A 1 71 ? -2.890 12.255 5.446 1.00 93.94 71 CYS A CA 1
ATOM 579 C C . CYS A 1 71 ? -3.373 11.251 6.504 1.00 93.94 71 CYS A C 1
ATOM 581 O O . CYS A 1 71 ? -3.590 10.078 6.180 1.00 93.94 71 CYS A O 1
ATOM 583 N N . PRO A 1 72 ? -3.579 11.671 7.766 1.00 94.56 72 PRO A N 1
ATOM 584 C CA . PRO A 1 72 ? -4.197 10.814 8.766 1.00 94.56 72 PRO A CA 1
ATOM 585 C C . PRO A 1 72 ? -5.660 10.554 8.397 1.00 94.56 72 PRO A C 1
ATOM 587 O O . PRO A 1 72 ? -6.423 11.473 8.101 1.00 94.56 72 PRO A O 1
ATOM 590 N N . LYS A 1 73 ? -6.062 9.287 8.438 1.00 94.94 73 LYS A N 1
ATOM 591 C CA . LYS A 1 73 ? -7.430 8.849 8.180 1.00 94.94 73 LYS A CA 1
ATOM 592 C C . LYS A 1 73 ? -7.871 7.905 9.288 1.00 94.94 73 LYS A C 1
ATOM 594 O O . LYS A 1 73 ? -7.180 6.940 9.617 1.00 94.94 73 LYS A O 1
ATOM 599 N N . ASP A 1 74 ? -9.047 8.194 9.828 1.00 95.25 74 ASP A N 1
ATOM 600 C CA . ASP A 1 74 ? -9.675 7.426 10.894 1.00 95.25 74 ASP A CA 1
ATOM 601 C C . ASP A 1 74 ? -10.805 6.556 10.342 1.00 95.25 74 ASP A C 1
ATOM 603 O O . ASP A 1 74 ? -11.612 7.007 9.527 1.00 95.25 74 ASP A O 1
ATOM 607 N N . MET A 1 75 ? -10.892 5.318 10.826 1.00 94.06 75 MET A N 1
ATOM 608 C CA . MET A 1 75 ? -12.014 4.411 10.584 1.00 94.06 75 MET A CA 1
ATOM 609 C C . MET A 1 75 ? -12.357 3.634 11.852 1.00 94.06 75 MET A C 1
ATOM 611 O O . MET A 1 75 ? -11.483 3.315 12.659 1.00 94.06 75 MET A O 1
ATOM 615 N N . VAL A 1 76 ? -13.637 3.315 12.022 1.00 94.94 76 VAL A N 1
ATOM 616 C CA . VAL A 1 76 ? -14.125 2.495 13.134 1.00 94.94 76 VAL A CA 1
ATOM 617 C C . VAL A 1 76 ? -14.523 1.132 12.593 1.00 94.94 76 VAL A C 1
ATOM 619 O O . VAL A 1 76 ? -15.276 1.039 11.624 1.00 94.94 76 VAL A O 1
ATOM 622 N N . PHE A 1 77 ? -14.021 0.089 13.241 1.00 93.06 77 PHE A N 1
ATOM 623 C CA . PHE A 1 77 ? -14.322 -1.299 12.923 1.00 93.06 77 PHE A CA 1
ATOM 624 C C . PHE A 1 77 ? -14.894 -1.997 14.149 1.00 93.06 77 PHE A C 1
ATOM 626 O O . PHE A 1 77 ? -14.646 -1.590 15.288 1.00 93.06 77 PHE A O 1
ATOM 633 N N . ASP A 1 78 ? -15.644 -3.063 13.907 1.00 93.12 78 ASP A N 1
ATOM 634 C CA . ASP A 1 78 ? -16.092 -3.944 14.973 1.00 93.12 78 ASP A CA 1
ATOM 635 C C . ASP A 1 78 ? -14.921 -4.811 15.480 1.00 93.12 78 ASP A C 1
ATOM 637 O O . ASP A 1 78 ? -13.899 -5.005 14.806 1.00 93.12 78 ASP A O 1
ATOM 641 N N . GLY A 1 79 ? -15.060 -5.300 16.707 1.00 91.25 79 GLY A N 1
ATOM 642 C CA . GLY A 1 79 ? -14.043 -6.057 17.425 1.00 91.25 79 GLY A CA 1
ATOM 643 C C . GLY A 1 79 ? -13.129 -5.202 18.303 1.00 91.25 79 GLY A C 1
ATOM 644 O O . GLY A 1 79 ? -13.249 -3.980 18.401 1.00 91.25 79 GLY A O 1
ATOM 645 N N . GLN A 1 80 ? -12.172 -5.877 18.935 1.00 90.56 80 GLN A N 1
ATOM 646 C CA . GLN A 1 80 ? -11.128 -5.266 19.755 1.00 90.56 80 GLN A CA 1
ATOM 647 C C . GLN A 1 80 ? -9.779 -5.271 19.032 1.00 90.56 80 GLN A C 1
ATOM 649 O O . GLN A 1 80 ? -9.544 -6.036 18.095 1.00 90.56 80 GLN A O 1
ATOM 654 N N . CYS A 1 81 ? -8.872 -4.402 19.465 1.00 90.31 81 CYS A N 1
ATOM 655 C CA . CYS A 1 81 ? -7.500 -4.404 18.988 1.00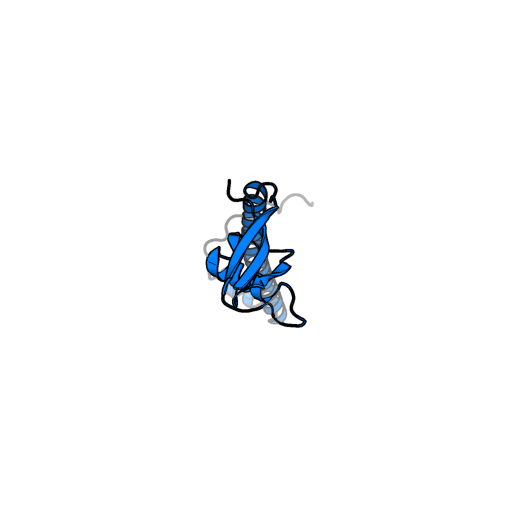 90.31 81 CYS A CA 1
ATOM 656 C C . CYS A 1 81 ? -6.777 -5.684 19.440 1.00 90.31 81 CYS A C 1
ATOM 658 O O . CYS A 1 81 ? -6.772 -5.981 20.637 1.00 90.31 81 CYS A O 1
ATOM 660 N N . PRO A 1 82 ? -6.155 -6.436 18.514 1.00 87.06 82 PRO A N 1
ATOM 661 C CA . PRO A 1 82 ? -5.433 -7.653 18.858 1.00 87.06 82 PRO A CA 1
ATOM 662 C C . PRO A 1 82 ? -4.202 -7.332 19.713 1.00 87.06 82 PRO A C 1
ATOM 664 O O . PRO A 1 82 ? -3.464 -6.385 19.432 1.00 87.06 82 PRO A O 1
ATOM 667 N N . LEU A 1 83 ? -3.962 -8.150 20.738 1.00 81.19 83 LEU A N 1
ATOM 668 C CA . LEU A 1 83 ? -2.770 -8.051 21.578 1.00 81.19 83 LEU A CA 1
ATOM 669 C C . LEU A 1 83 ? -1.513 -8.313 20.727 1.00 81.19 83 LEU A C 1
ATOM 671 O O . LEU A 1 83 ? -1.459 -9.267 19.953 1.00 81.19 83 LEU A O 1
ATOM 675 N N . GLY A 1 84 ? -0.509 -7.441 20.837 1.00 72.38 84 GLY A N 1
ATOM 676 C CA . GLY A 1 84 ? 0.810 -7.619 20.213 1.00 72.38 84 GLY A CA 1
ATOM 677 C C . GLY A 1 84 ? 0.931 -7.269 18.722 1.00 72.38 84 GLY A C 1
ATOM 678 O O . GLY A 1 84 ? 2.049 -7.115 18.245 1.00 72.38 84 GLY A O 1
ATOM 679 N N . THR A 1 85 ? -0.168 -7.074 17.980 1.00 68.56 85 THR A N 1
ATOM 680 C CA . THR A 1 85 ? -0.137 -6.671 16.550 1.00 68.56 85 THR A CA 1
ATOM 681 C C . THR A 1 85 ? -0.825 -5.328 16.312 1.00 68.56 85 THR A C 1
ATOM 683 O O . THR A 1 85 ? -1.625 -5.151 15.387 1.00 68.56 85 THR A O 1
ATOM 686 N N . SER A 1 86 ? -0.500 -4.364 17.173 1.00 69.56 86 SER A N 1
ATOM 687 C CA . SER A 1 86 ? -1.033 -3.003 17.170 1.00 69.56 86 SER A CA 1
ATOM 688 C C . SER A 1 86 ? -0.816 -2.327 15.811 1.00 69.56 86 SER A C 1
ATOM 690 O O . SER A 1 86 ? 0.255 -1.804 15.534 1.00 69.56 86 SER A O 1
ATOM 692 N N . GLY A 1 87 ? -1.835 -2.367 14.947 1.00 84.00 87 GLY A N 1
ATOM 693 C CA . GLY A 1 87 ? -1.841 -1.700 13.642 1.00 84.00 87 GLY A CA 1
ATOM 694 C C . GLY A 1 87 ? -1.935 -2.623 12.425 1.00 84.00 87 GLY A C 1
ATOM 695 O O . GLY A 1 87 ? -2.482 -2.192 11.415 1.00 84.00 87 GLY A O 1
ATOM 696 N N . MET A 1 88 ? -1.510 -3.892 12.502 1.00 92.25 88 MET A N 1
ATOM 697 C CA . MET A 1 88 ? -1.526 -4.787 11.327 1.00 92.25 88 MET A CA 1
ATOM 698 C C . MET A 1 88 ? -2.952 -5.154 10.899 1.00 92.25 88 MET A C 1
ATOM 700 O O . MET A 1 88 ? -3.264 -5.199 9.709 1.00 92.25 88 MET A O 1
ATOM 704 N N . SER A 1 89 ? -3.845 -5.375 11.867 1.00 91.62 89 SER A N 1
ATOM 705 C CA . SER A 1 89 ? -5.269 -5.577 11.584 1.00 91.62 89 SER A CA 1
ATOM 706 C C . SER A 1 89 ? -5.890 -4.332 10.951 1.00 91.62 89 SER A C 1
ATOM 708 O O . SER A 1 89 ? -6.626 -4.449 9.982 1.00 91.62 89 SER A O 1
ATOM 710 N N . CYS A 1 90 ? -5.557 -3.134 11.440 1.00 93.56 90 CYS A N 1
ATOM 711 C CA . CYS A 1 90 ? -6.000 -1.874 10.840 1.00 93.56 90 CYS A CA 1
ATOM 712 C C . CYS A 1 90 ? -5.468 -1.696 9.414 1.00 93.56 90 CYS A C 1
ATOM 714 O O . CYS A 1 90 ? -6.233 -1.337 8.531 1.00 93.56 90 CYS A O 1
ATOM 716 N N . PHE A 1 91 ? -4.193 -2.003 9.168 1.00 94.56 91 PHE A N 1
ATOM 717 C CA . PHE A 1 91 ? -3.590 -1.941 7.838 1.00 94.56 91 PHE A CA 1
ATOM 718 C C . PHE A 1 91 ? -4.343 -2.817 6.828 1.00 94.56 91 PHE A C 1
ATOM 720 O O . PHE A 1 91 ? -4.693 -2.347 5.748 1.00 94.56 91 PHE A O 1
ATOM 727 N N . ARG A 1 92 ? -4.652 -4.069 7.195 1.00 94.38 92 ARG A N 1
ATOM 728 C CA . ARG A 1 92 ? -5.409 -4.989 6.329 1.00 94.38 92 ARG A CA 1
ATOM 729 C C . ARG A 1 92 ? -6.820 -4.485 6.037 1.00 94.38 92 ARG A C 1
ATOM 731 O O . ARG A 1 92 ? -7.250 -4.543 4.892 1.00 94.38 92 ARG A O 1
ATOM 738 N N . GLU A 1 93 ? -7.515 -3.965 7.044 1.00 94.75 93 GLU A N 1
ATOM 739 C CA . GLU A 1 93 ? -8.859 -3.398 6.869 1.00 94.75 93 GLU A CA 1
ATOM 740 C C . GLU A 1 93 ? -8.848 -2.150 5.981 1.00 94.75 93 GLU A C 1
ATOM 742 O O . GLU A 1 93 ? -9.697 -1.998 5.104 1.00 94.75 93 GLU A O 1
ATOM 747 N N . PHE A 1 94 ? -7.859 -1.270 6.158 1.00 95.12 94 PHE A N 1
ATOM 748 C CA . PHE A 1 94 ? -7.675 -0.098 5.305 1.00 95.12 94 PHE A CA 1
ATOM 749 C C . PHE A 1 94 ? -7.388 -0.497 3.857 1.00 95.12 94 PHE A C 1
ATOM 751 O O . PHE A 1 94 ? -8.010 0.052 2.952 1.00 95.12 94 PHE A O 1
ATOM 758 N N . LEU A 1 95 ? -6.511 -1.481 3.630 1.00 94.81 95 LEU A N 1
ATOM 759 C CA . LEU A 1 95 ? -6.265 -2.023 2.292 1.00 94.81 95 LEU A CA 1
ATOM 760 C C . LEU A 1 95 ? -7.526 -2.630 1.672 1.00 94.81 95 LEU A C 1
ATOM 762 O O . LEU A 1 95 ? -7.782 -2.414 0.492 1.00 94.81 95 LEU A O 1
ATOM 766 N N . ALA A 1 96 ? -8.320 -3.364 2.453 1.00 95.19 96 ALA A N 1
ATOM 767 C CA . ALA A 1 96 ? -9.556 -3.969 1.969 1.00 95.19 96 ALA A CA 1
ATOM 768 C C . ALA A 1 96 ? -10.616 -2.917 1.595 1.00 95.19 96 ALA A C 1
ATOM 770 O O . ALA A 1 96 ? -11.366 -3.113 0.643 1.00 95.19 96 ALA A O 1
ATOM 771 N N . ARG A 1 97 ? -10.678 -1.798 2.330 1.00 94.19 97 ARG A N 1
ATOM 772 C CA . ARG A 1 97 ? -11.672 -0.726 2.138 1.00 94.19 97 ARG A CA 1
ATOM 773 C C . ARG A 1 97 ? -11.279 0.296 1.073 1.00 94.19 97 ARG A C 1
ATOM 775 O O . ARG A 1 97 ? -12.151 0.772 0.356 1.00 94.19 97 ARG A O 1
ATOM 782 N N . LEU A 1 98 ? -10.004 0.679 1.018 1.00 93.50 98 LEU A N 1
ATOM 783 C CA . LEU A 1 98 ? -9.508 1.770 0.168 1.00 93.50 98 LEU A CA 1
ATOM 784 C C . LEU A 1 98 ? -8.699 1.286 -1.041 1.00 93.50 98 LEU A C 1
ATOM 786 O O . LEU A 1 98 ? -8.440 2.063 -1.955 1.00 93.50 98 LEU A O 1
ATOM 790 N N . GLY A 1 99 ? -8.288 0.018 -1.052 1.00 92.75 99 GLY A N 1
ATOM 791 C CA . GLY A 1 99 ? -7.411 -0.537 -2.075 1.00 92.75 99 GLY A CA 1
ATOM 792 C C . GLY A 1 99 ? -5.929 -0.221 -1.853 1.00 92.75 99 GLY A C 1
ATOM 793 O O . GLY A 1 99 ? -5.530 0.511 -0.945 1.00 92.75 99 GLY A O 1
ATOM 794 N N . ALA A 1 100 ? -5.086 -0.803 -2.711 1.00 90.50 100 ALA A N 1
ATOM 795 C CA . ALA A 1 100 ? -3.629 -0.675 -2.624 1.00 90.50 100 ALA A CA 1
ATOM 796 C C . ALA A 1 100 ? -3.116 0.744 -2.932 1.00 90.50 100 ALA A C 1
ATOM 798 O O . ALA A 1 100 ? -2.050 1.125 -2.452 1.00 90.50 100 ALA A O 1
ATOM 799 N N . SER A 1 101 ? -3.877 1.538 -3.692 1.00 88.31 101 SER A N 1
ATOM 800 C CA . SER A 1 101 ? -3.530 2.922 -4.041 1.00 88.31 101 SER A CA 1
ATOM 801 C C . SER A 1 101 ? -3.496 3.855 -2.831 1.00 88.31 101 SER A C 1
ATOM 803 O O . SER A 1 101 ? -2.747 4.825 -2.838 1.00 88.31 101 SER A O 1
ATOM 805 N N . ALA A 1 102 ? -4.251 3.549 -1.773 1.00 90.38 102 ALA A N 1
ATOM 806 C CA . ALA A 1 102 ? -4.251 4.346 -0.552 1.00 90.38 102 ALA A CA 1
ATOM 807 C C . ALA A 1 102 ? -2.963 4.201 0.275 1.00 90.38 102 ALA A C 1
ATOM 809 O O . ALA A 1 102 ? -2.769 4.985 1.200 1.00 90.38 102 ALA A O 1
ATOM 810 N N . MET A 1 103 ? -2.113 3.206 -0.027 1.00 93.50 103 MET A N 1
ATOM 811 C CA . MET A 1 103 ? -0.840 2.908 0.655 1.00 93.50 103 MET A CA 1
ATOM 812 C C . MET A 1 103 ? -0.861 3.201 2.171 1.00 93.50 103 MET A C 1
ATOM 814 O O . MET A 1 103 ? -0.110 4.055 2.647 1.00 93.50 103 MET A O 1
ATOM 818 N N . PRO A 1 104 ? -1.738 2.533 2.947 1.00 93.94 104 PRO A N 1
ATOM 819 C CA . PRO A 1 104 ? -1.853 2.785 4.375 1.00 93.94 104 PRO A CA 1
ATOM 820 C C . PRO A 1 104 ? -0.540 2.474 5.101 1.00 93.94 104 PRO A C 1
ATOM 822 O O . PRO A 1 104 ? 0.065 1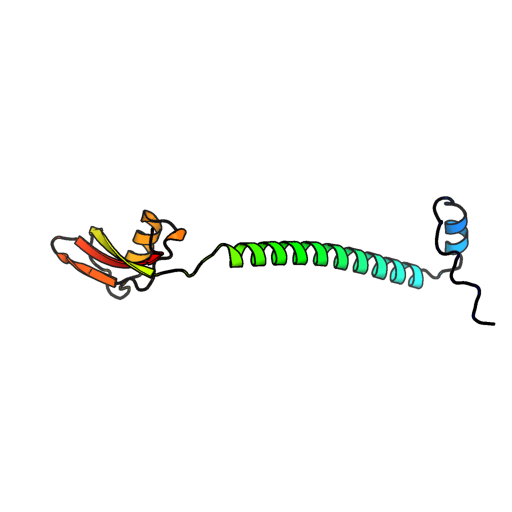.426 4.902 1.00 93.94 104 PRO A O 1
ATOM 825 N N . MET A 1 105 ? -0.116 3.359 5.992 1.00 93.69 105 MET A N 1
ATOM 826 C CA . MET A 1 105 ? 1.085 3.209 6.810 1.00 93.69 105 MET A CA 1
ATOM 827 C C . MET A 1 105 ? 0.877 3.796 8.206 1.00 93.69 105 MET A C 1
ATOM 829 O O . MET A 1 105 ? -0.132 4.449 8.476 1.00 93.69 105 MET A O 1
ATOM 833 N N . ASN A 1 106 ? 1.821 3.540 9.118 1.00 93.81 106 ASN A N 1
ATOM 834 C CA . ASN A 1 106 ? 1.799 4.064 10.491 1.00 93.81 106 ASN A CA 1
ATOM 835 C C . ASN A 1 106 ? 0.455 3.837 11.213 1.00 93.81 106 ASN A C 1
ATOM 837 O O . ASN A 1 106 ? -0.045 4.700 11.935 1.00 93.81 106 ASN A O 1
ATOM 841 N N . CYS A 1 107 ? -0.146 2.667 10.986 1.00 94.44 107 CYS A N 1
ATOM 842 C CA . CYS A 1 107 ? -1.458 2.327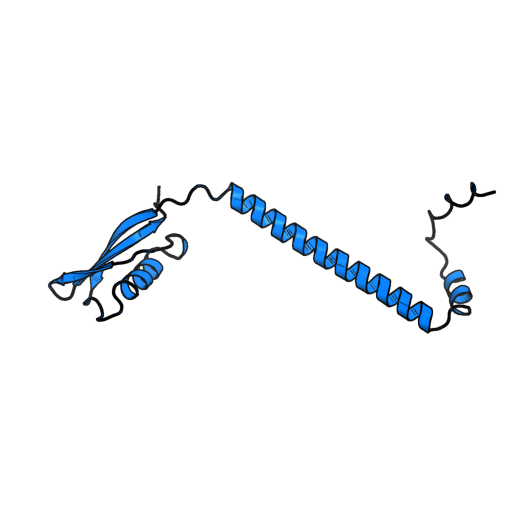 11.513 1.00 94.44 107 CYS A CA 1
ATOM 843 C C . CYS A 1 107 ? -1.431 2.105 13.027 1.00 94.44 107 CYS A C 1
ATOM 845 O O . CYS A 1 107 ? -0.609 1.353 13.547 1.00 94.44 107 CYS A O 1
ATOM 847 N N . ARG A 1 108 ? -2.394 2.696 13.731 1.00 93.12 108 ARG A N 1
ATOM 848 C CA . ARG A 1 108 ? -2.624 2.538 15.170 1.00 93.12 108 ARG A CA 1
ATOM 849 C C . ARG A 1 108 ? -4.021 1.983 15.401 1.00 93.12 108 ARG A C 1
ATOM 851 O O . ARG A 1 108 ? -4.945 2.290 14.652 1.00 93.12 108 ARG A O 1
ATOM 858 N N . CYS A 1 109 ? -4.158 1.172 16.443 1.00 93.75 109 CYS A N 1
ATOM 859 C CA . CYS A 1 109 ? -5.425 0.589 16.857 1.00 93.75 109 CYS A CA 1
ATOM 860 C C . CYS A 1 109 ? -5.690 0.959 18.312 1.00 93.75 109 CYS A C 1
ATOM 862 O O . CYS A 1 109 ? -4.887 0.611 19.176 1.00 93.75 109 CYS A O 1
ATOM 864 N N . ASN A 1 110 ? -6.828 1.599 18.571 1.00 92.25 110 ASN A N 1
ATOM 865 C CA . ASN A 1 110 ? -7.295 1.929 19.911 1.00 92.25 110 ASN A CA 1
ATOM 866 C C . ASN A 1 110 ? -8.682 1.317 20.137 1.00 92.25 110 ASN A C 1
ATOM 868 O O . ASN A 1 110 ? -9.569 1.459 19.295 1.00 92.25 110 ASN A O 1
ATOM 872 N N . ASN A 1 111 ? -8.902 0.666 21.279 1.00 92.50 111 ASN A N 1
ATOM 873 C CA . ASN A 1 111 ? -10.240 0.202 21.653 1.00 92.50 111 ASN A CA 1
ATOM 874 C C . ASN A 1 111 ? -11.154 1.414 21.896 1.00 92.50 111 ASN A C 1
ATOM 876 O O . ASN A 1 111 ? -10.772 2.339 22.608 1.00 92.50 111 ASN A O 1
ATOM 880 N N . ALA A 1 112 ? -12.347 1.410 21.299 1.00 87.25 112 ALA A N 1
ATOM 881 C CA . ALA A 1 112 ? -13.305 2.520 21.339 1.00 87.25 112 ALA A CA 1
ATOM 882 C C . ALA A 1 112 ? -14.557 2.203 22.186 1.00 87.25 112 ALA A C 1
ATOM 884 O O . ALA A 1 112 ? -15.564 2.899 22.087 1.00 87.25 112 ALA A O 1
ATOM 885 N N . GLY A 1 113 ? -14.492 1.160 23.025 1.00 84.25 113 GLY A N 1
ATOM 886 C CA . GLY A 1 113 ? -15.622 0.667 23.824 1.00 84.25 113 GLY A CA 1
ATOM 887 C C . GLY A 1 113 ? -16.582 -0.226 23.026 1.00 84.25 113 GLY A C 1
ATOM 888 O O . GLY A 1 113 ? -16.431 -0.377 21.819 1.00 84.25 113 GLY A O 1
ATOM 889 N N . SER A 1 114 ? -17.537 -0.866 23.713 1.00 87.25 114 SER A N 1
ATOM 890 C CA . SER A 1 114 ? -18.642 -1.662 23.132 1.00 87.25 114 SER A CA 1
ATOM 891 C C . SER A 1 114 ? -18.269 -2.546 21.930 1.00 87.25 114 SER A C 1
ATOM 893 O O . SER A 1 114 ? -18.917 -2.491 20.888 1.00 87.25 114 SER A O 1
ATOM 895 N N . ASN A 1 115 ? -17.210 -3.353 22.069 1.00 89.31 115 ASN A N 1
ATOM 896 C CA . ASN A 1 115 ? -16.702 -4.236 21.011 1.00 89.31 115 ASN A CA 1
ATOM 897 C C . ASN A 1 115 ? -16.414 -3.511 19.679 1.00 89.31 115 ASN A C 1
ATOM 899 O O . ASN A 1 115 ? -16.640 -4.058 18.602 1.00 89.31 115 ASN A O 1
ATOM 903 N N . LYS A 1 116 ? -15.938 -2.266 19.760 1.00 93.44 116 LYS A N 1
ATOM 904 C CA . LYS A 1 116 ? -15.451 -1.482 18.629 1.00 93.44 116 LYS A CA 1
ATOM 905 C C . LYS A 1 116 ? -14.013 -1.046 18.848 1.00 93.44 116 LYS A C 1
ATOM 907 O O . LYS A 1 116 ? -13.552 -0.822 19.973 1.00 93.44 116 LYS A O 1
ATOM 912 N N . ARG A 1 117 ? -13.321 -0.838 17.735 1.00 93.50 117 ARG A N 1
ATOM 913 C CA . ARG A 1 117 ? -11.959 -0.318 17.686 1.00 93.50 117 ARG A CA 1
ATOM 914 C C . ARG A 1 117 ? -11.858 0.809 16.675 1.00 93.50 117 ARG A C 1
ATOM 916 O O . ARG A 1 117 ? -12.395 0.736 15.570 1.00 93.50 117 ARG A O 1
ATOM 923 N N . LYS A 1 118 ? -11.138 1.853 17.057 1.00 94.56 118 LYS A N 1
ATOM 924 C CA . LYS A 1 118 ? -10.743 2.947 16.183 1.00 94.56 118 LYS A CA 1
ATOM 925 C C . LYS A 1 118 ? -9.372 2.632 15.599 1.00 94.56 118 LYS A C 1
ATOM 927 O O . LYS A 1 118 ? -8.412 2.394 16.331 1.00 94.56 118 LYS A O 1
ATOM 932 N N . CYS A 1 119 ? -9.297 2.647 14.280 1.00 95.12 119 CYS A N 1
ATOM 933 C CA . CYS A 1 119 ? -8.067 2.535 13.524 1.00 95.12 119 CYS A CA 1
ATOM 934 C C . CYS A 1 119 ? -7.712 3.891 12.924 1.00 95.12 119 CYS A C 1
ATOM 936 O O . CYS A 1 119 ? -8.545 4.511 12.265 1.00 95.12 119 CYS A O 1
ATOM 938 N N . THR A 1 120 ? -6.466 4.308 13.111 1.00 95.62 120 THR A N 1
ATOM 939 C CA . THR A 1 120 ? -5.913 5.529 12.519 1.00 95.62 120 THR A CA 1
ATOM 940 C C . THR A 1 120 ? -4.695 5.143 11.700 1.00 95.62 120 THR A C 1
ATOM 942 O O . THR A 1 120 ? -3.740 4.618 12.265 1.00 95.62 120 THR A O 1
ATOM 945 N N . CYS A 1 121 ? -4.713 5.386 10.393 1.00 95.94 121 CYS A N 1
ATOM 946 C CA . CYS A 1 121 ? -3.581 5.144 9.496 1.00 95.94 121 CYS A CA 1
ATOM 947 C C . CYS A 1 121 ? -3.248 6.422 8.727 1.00 95.94 121 CYS A C 1
ATOM 949 O O . CYS A 1 121 ? -4.119 7.254 8.483 1.00 95.94 121 CYS A O 1
ATOM 951 N N . GLN A 1 122 ? -1.998 6.566 8.311 1.00 96.00 122 GLN A N 1
ATOM 952 C CA . GLN A 1 122 ? -1.617 7.534 7.291 1.00 96.00 122 GLN A CA 1
ATOM 953 C C . GLN A 1 122 ? -1.866 6.904 5.922 1.00 96.00 122 GLN A C 1
ATOM 955 O O . GLN A 1 122 ? -1.385 5.807 5.665 1.00 96.00 122 GLN A O 1
ATOM 960 N N . VAL A 1 123 ? -2.636 7.562 5.066 1.00 95.44 123 VAL A N 1
ATOM 961 C CA . VAL A 1 123 ? -2.946 7.102 3.703 1.00 95.44 123 VAL A CA 1
ATOM 962 C C . VAL A 1 123 ? -2.554 8.177 2.708 1.00 95.44 123 VAL A C 1
ATOM 964 O O . VAL A 1 123 ? -2.447 9.343 3.087 1.00 95.44 123 VAL A O 1
ATOM 967 N N . VAL A 1 124 ? -2.372 7.813 1.442 1.00 92.94 124 VAL A N 1
ATOM 968 C CA . VAL A 1 124 ? -2.225 8.801 0.367 1.00 92.94 124 VAL A CA 1
ATOM 969 C C . VAL A 1 124 ? -3.442 9.722 0.389 1.00 92.94 124 VAL A C 1
ATOM 971 O O . VAL A 1 124 ? -4.582 9.249 0.379 1.00 92.94 124 VAL A O 1
ATOM 974 N N . CYS A 1 125 ? -3.203 11.029 0.481 1.00 89.44 125 CYS A N 1
ATOM 975 C CA . CYS A 1 125 ? -4.272 12.018 0.474 1.00 89.44 125 CYS A CA 1
ATOM 976 C C . CYS A 1 125 ? -5.066 11.881 -0.834 1.00 89.44 125 CYS A C 1
ATOM 978 O O . CYS A 1 125 ? -4.493 11.942 -1.919 1.00 89.44 125 CYS A O 1
ATOM 980 N N . SER A 1 126 ? -6.375 11.666 -0.729 1.00 74.06 126 SER A N 1
ATOM 981 C CA . SER A 1 126 ? -7.285 11.877 -1.855 1.00 74.06 126 SER A CA 1
ATOM 982 C C . SER A 1 126 ? -7.531 13.381 -1.924 1.00 74.06 126 SER A C 1
ATOM 984 O O . SER A 1 126 ? -7.914 13.950 -0.900 1.00 74.06 126 SER A O 1
ATOM 986 N N . GLU A 1 127 ? -7.207 14.007 -3.056 1.00 58.72 127 GLU A N 1
ATOM 987 C CA . GLU A 1 127 ? -7.474 15.435 -3.300 1.00 58.72 127 GLU A CA 1
ATOM 988 C C . GLU A 1 127 ? -8.953 15.798 -3.109 1.00 58.72 127 GLU A C 1
ATOM 990 O O . GLU A 1 127 ? -9.824 14.934 -3.382 1.00 58.72 127 GLU A O 1
#

InterPro domains:
  IPR010682 Plant self-incompatibility response [PF06876] (69-122)
  IPR010682 Plant self-incompatibility response [PTHR34450] (50-126)